Protein AF-A0A2E4QDT9-F1 (afdb_monomer)

pLDDT: mean 76.11, std 10.98, range [50.56, 88.88]

Structure (mmCIF, N/CA/C/O backbone):
data_AF-A0A2E4QDT9-F1
#
_entry.id   AF-A0A2E4QDT9-F1
#
loop_
_atom_site.group_PDB
_atom_site.id
_atom_site.type_symbol
_atom_site.label_atom_id
_atom_site.label_alt_id
_atom_site.label_comp_id
_atom_site.label_asym_id
_atom_site.label_entity_id
_atom_site.label_seq_id
_atom_site.pdbx_PDB_ins_code
_atom_site.Cartn_x
_atom_site.Cartn_y
_atom_site.Cartn_z
_atom_site.occupancy
_atom_site.B_iso_or_equiv
_atom_site.auth_seq_id
_atom_site.auth_comp_id
_atom_site.auth_asym_id
_atom_site.auth_atom_id
_atom_site.pdbx_PDB_model_num
ATOM 1 N N . MET A 1 1 ? -7.839 -0.005 -9.549 1.00 51.25 1 MET A N 1
ATOM 2 C CA . MET A 1 1 ? -8.931 -0.514 -8.698 1.00 51.25 1 MET A CA 1
ATOM 3 C C . MET A 1 1 ? -9.774 0.631 -8.186 1.00 51.25 1 MET A C 1
ATOM 5 O O . MET A 1 1 ? -9.223 1.637 -7.725 1.00 51.25 1 MET A O 1
ATOM 9 N N . GLN A 1 2 ? -11.088 0.492 -8.341 1.00 52.31 2 GLN A N 1
ATOM 10 C CA . GLN A 1 2 ? -12.067 1.430 -7.813 1.00 52.31 2 GLN A CA 1
ATOM 11 C C . GLN A 1 2 ? -12.167 1.249 -6.296 1.00 52.31 2 GLN A C 1
ATOM 13 O O . GLN A 1 2 ? -12.071 0.148 -5.769 1.00 52.31 2 GLN A O 1
ATOM 18 N N . THR A 1 3 ? -12.311 2.359 -5.584 1.00 58.34 3 THR A N 1
ATOM 19 C CA . THR A 1 3 ? -12.271 2.456 -4.118 1.00 58.34 3 THR A CA 1
ATOM 20 C C . THR A 1 3 ? -13.369 1.638 -3.421 1.00 58.34 3 THR A C 1
ATOM 22 O O . THR A 1 3 ? -13.243 1.343 -2.238 1.00 58.34 3 THR A O 1
ATOM 25 N N . LYS A 1 4 ? -14.426 1.260 -4.155 1.00 59.47 4 LYS A N 1
ATOM 26 C CA . LYS A 1 4 ? -15.590 0.516 -3.653 1.00 59.47 4 LYS A CA 1
ATOM 27 C C . LYS A 1 4 ? -15.251 -0.937 -3.295 1.00 59.47 4 LYS A C 1
ATOM 29 O O . LYS A 1 4 ? -15.473 -1.336 -2.161 1.00 59.47 4 LYS A O 1
ATOM 34 N N . GLU A 1 5 ? -14.568 -1.658 -4.185 1.00 61.06 5 GLU A N 1
ATOM 35 C CA . GLU A 1 5 ? -14.162 -3.064 -3.976 1.00 61.06 5 GLU A CA 1
ATOM 36 C C . GLU A 1 5 ? -13.192 -3.250 -2.799 1.00 61.06 5 GLU A C 1
ATOM 38 O O . GLU A 1 5 ? -13.060 -4.334 -2.241 1.00 61.06 5 GLU A O 1
ATOM 43 N N . ILE A 1 6 ? -12.462 -2.194 -2.425 1.00 62.09 6 ILE A N 1
ATOM 44 C CA . ILE A 1 6 ? -11.505 -2.233 -1.313 1.00 62.09 6 ILE A CA 1
ATOM 45 C C . ILE A 1 6 ? -12.235 -2.037 0.027 1.00 62.09 6 ILE A C 1
ATOM 47 O O . ILE A 1 6 ? -11.794 -2.560 1.044 1.00 62.09 6 ILE A O 1
ATOM 51 N N . ARG A 1 7 ? -13.373 -1.333 0.054 1.00 60.66 7 ARG A N 1
ATOM 52 C CA . ARG A 1 7 ? -14.147 -1.123 1.291 1.00 60.66 7 ARG A CA 1
ATOM 53 C C . ARG A 1 7 ? -14.921 -2.369 1.728 1.00 60.66 7 ARG A C 1
ATOM 55 O O . ARG A 1 7 ? -15.031 -2.609 2.931 1.00 60.66 7 ARG A O 1
ATOM 62 N N . GLU A 1 8 ? -15.377 -3.174 0.771 1.00 65.69 8 GLU A N 1
ATOM 63 C CA . GLU A 1 8 ? -16.102 -4.432 1.014 1.00 65.69 8 GLU A CA 1
ATOM 64 C C . GLU A 1 8 ? -15.214 -5.532 1.625 1.00 65.69 8 GLU A C 1
ATOM 66 O O . GLU A 1 8 ? -15.711 -6.401 2.335 1.00 65.69 8 GLU A O 1
ATOM 71 N N . LYS A 1 9 ? -13.890 -5.464 1.431 1.00 63.09 9 LYS A N 1
ATOM 72 C CA . LYS A 1 9 ? -12.934 -6.462 1.940 1.00 63.09 9 LYS A CA 1
ATOM 73 C C . LYS A 1 9 ? -12.702 -6.363 3.444 1.00 63.09 9 LYS A C 1
ATOM 75 O O . LYS A 1 9 ? -12.668 -5.271 4.022 1.00 63.09 9 LYS A O 1
ATOM 80 N N . THR A 1 10 ? -12.475 -7.503 4.090 1.00 73.88 10 THR A N 1
ATOM 81 C CA . THR A 1 10 ? -12.161 -7.560 5.528 1.00 73.88 10 THR A CA 1
ATOM 82 C C . THR A 1 10 ? -10.775 -6.972 5.835 1.00 73.88 10 THR A C 1
ATOM 84 O O . THR A 1 10 ? -9.910 -6.848 4.966 1.00 73.88 10 THR A O 1
ATOM 87 N N . ILE A 1 11 ? -10.524 -6.596 7.097 1.00 75.19 11 ILE A N 1
ATOM 88 C CA . ILE A 1 11 ? -9.233 -6.020 7.531 1.00 75.19 11 ILE A CA 1
ATOM 89 C C . ILE A 1 11 ? -8.061 -6.973 7.225 1.00 75.19 11 ILE A C 1
ATOM 91 O O . ILE A 1 11 ? -6.970 -6.525 6.859 1.00 75.19 11 ILE A O 1
ATOM 95 N N . ALA A 1 12 ? -8.282 -8.286 7.345 1.00 77.00 12 ALA A N 1
ATOM 96 C CA . ALA A 1 12 ? -7.291 -9.312 7.024 1.00 77.00 12 ALA A CA 1
ATOM 97 C C . ALA A 1 12 ? -6.956 -9.336 5.522 1.00 77.00 12 ALA A C 1
ATOM 99 O O . ALA A 1 12 ? -5.782 -9.305 5.147 1.00 77.00 12 ALA A O 1
ATOM 100 N N . GLU A 1 13 ? -7.972 -9.289 4.660 1.00 77.12 13 GLU A N 1
ATOM 101 C CA . GLU A 1 13 ? -7.806 -9.238 3.204 1.00 77.12 13 GLU A CA 1
ATOM 102 C C . GLU A 1 13 ? -7.126 -7.948 2.738 1.00 77.12 13 GLU A C 1
ATOM 104 O O . GLU A 1 13 ? -6.315 -7.977 1.815 1.00 77.12 13 GLU A O 1
ATOM 109 N N . LEU A 1 14 ? -7.385 -6.817 3.402 1.00 79.06 14 LEU A N 1
ATOM 110 C CA . LEU A 1 14 ? -6.702 -5.552 3.116 1.00 79.06 14 LEU A CA 1
ATOM 111 C C . LEU A 1 14 ? -5.204 -5.616 3.417 1.00 79.06 14 LEU A C 1
ATOM 113 O O . LEU A 1 14 ? -4.392 -5.091 2.649 1.00 79.06 14 LEU A O 1
ATOM 117 N N . LYS A 1 15 ? -4.816 -6.288 4.506 1.00 81.31 15 LYS A N 1
ATOM 118 C CA . LYS A 1 15 ? -3.402 -6.522 4.832 1.00 81.31 15 LYS A CA 1
ATOM 119 C C . LYS A 1 15 ? -2.744 -7.464 3.824 1.00 81.31 15 LYS A C 1
ATOM 121 O O . LYS A 1 15 ? -1.641 -7.165 3.366 1.00 81.31 15 LYS A O 1
ATOM 126 N N . ALA A 1 16 ? -3.422 -8.545 3.438 1.00 85.38 16 ALA A N 1
ATOM 127 C CA . ALA A 1 16 ? -2.931 -9.467 2.413 1.00 85.38 16 ALA A CA 1
ATOM 128 C C . ALA A 1 16 ? -2.755 -8.756 1.061 1.00 85.38 16 ALA A C 1
ATOM 130 O O . ALA A 1 16 ? -1.701 -8.836 0.434 1.00 85.38 16 ALA A O 1
ATOM 131 N N . TYR A 1 17 ? -3.740 -7.953 0.662 1.00 83.00 17 TYR A N 1
ATOM 132 C CA . TYR A 1 17 ? -3.692 -7.178 -0.571 1.00 83.00 17 TYR A CA 1
ATOM 133 C C . TYR A 1 17 ? -2.568 -6.130 -0.564 1.00 83.00 17 TYR A C 1
ATOM 135 O O . TYR A 1 17 ? -1.881 -5.938 -1.566 1.00 83.00 17 TYR A O 1
ATOM 143 N N . LYS A 1 18 ? -2.301 -5.492 0.583 1.00 85.31 18 LYS A N 1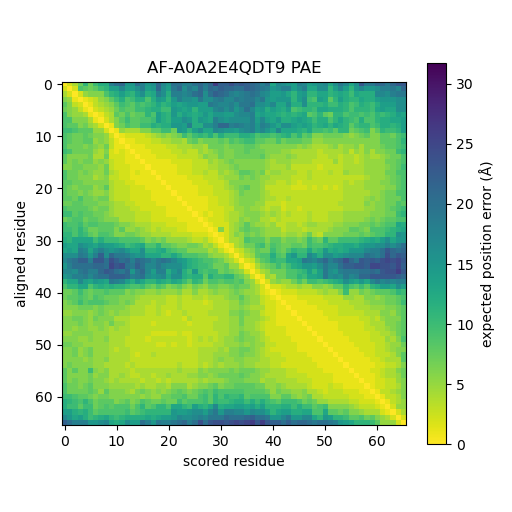
ATOM 144 C CA . LYS A 1 18 ? -1.138 -4.607 0.750 1.00 85.31 18 LYS A CA 1
ATOM 145 C C . LYS A 1 18 ? 0.188 -5.344 0.534 1.00 85.31 18 LYS A C 1
ATOM 147 O O . LYS A 1 18 ? 1.096 -4.773 -0.071 1.00 85.31 18 LYS A O 1
ATOM 152 N N . ALA A 1 19 ? 0.309 -6.580 1.019 1.00 87.38 19 ALA A N 1
ATOM 153 C CA . ALA A 1 19 ? 1.507 -7.391 0.820 1.00 87.38 19 ALA A CA 1
ATOM 154 C C . ALA A 1 19 ? 1.710 -7.743 -0.664 1.00 87.38 19 ALA A C 1
ATOM 156 O O . ALA A 1 19 ? 2.821 -7.608 -1.175 1.00 87.38 19 ALA A O 1
ATOM 157 N N . GLU A 1 20 ? 0.640 -8.097 -1.376 1.00 88.38 20 GLU A N 1
ATOM 158 C CA . GLU A 1 20 ? 0.689 -8.347 -2.823 1.00 88.38 20 GLU A CA 1
ATOM 159 C C . GLU A 1 20 ? 1.101 -7.095 -3.614 1.00 88.38 20 GLU A C 1
ATOM 161 O O . GLU A 1 20 ? 2.032 -7.147 -4.418 1.00 88.38 20 GLU A O 1
ATOM 166 N N . LEU A 1 21 ? 0.532 -5.925 -3.302 1.00 86.75 21 LEU A N 1
ATOM 167 C CA . LEU A 1 21 ? 0.941 -4.657 -3.926 1.00 86.75 21 LEU A CA 1
ATOM 168 C C . LEU A 1 21 ? 2.423 -4.322 -3.682 1.00 86.75 21 LEU A C 1
ATOM 170 O O . L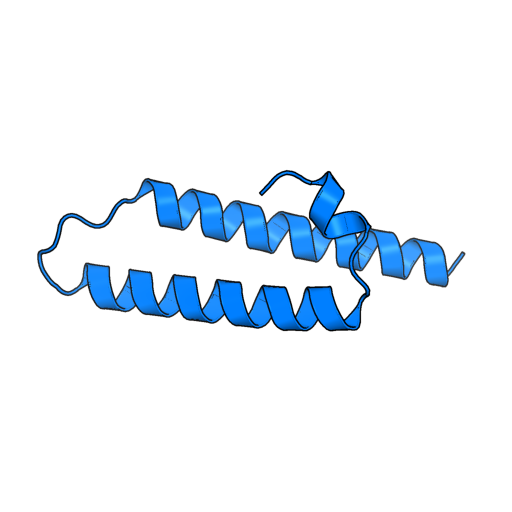EU A 1 21 ? 3.089 -3.737 -4.542 1.00 86.75 21 LEU A O 1
ATOM 174 N N . ALA A 1 22 ? 2.962 -4.675 -2.511 1.00 85.94 22 ALA A N 1
ATOM 175 C CA . ALA A 1 22 ? 4.375 -4.478 -2.202 1.00 85.94 22 ALA A CA 1
ATOM 176 C C . ALA A 1 22 ? 5.279 -5.411 -3.028 1.00 85.94 22 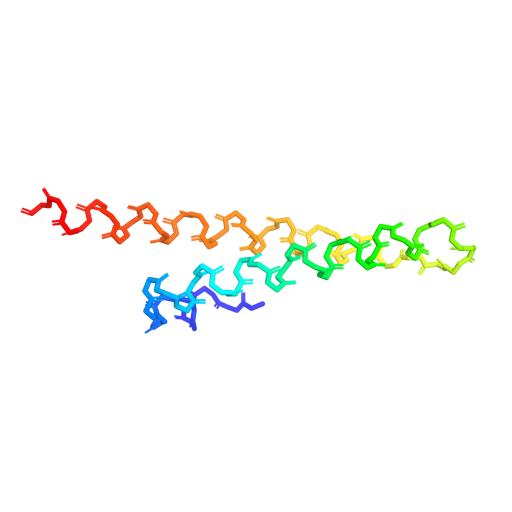ALA A C 1
ATOM 178 O O . ALA A 1 22 ? 6.318 -4.960 -3.522 1.00 85.94 22 ALA A O 1
ATOM 179 N N . LYS A 1 23 ? 4.867 -6.670 -3.238 1.00 88.19 23 LYS A N 1
ATOM 180 C CA . LYS A 1 23 ? 5.556 -7.613 -4.134 1.00 88.19 23 LYS A CA 1
ATOM 181 C C . LYS A 1 23 ? 5.539 -7.119 -5.577 1.00 88.19 23 LYS A C 1
ATOM 183 O O . LYS A 1 23 ? 6.586 -7.100 -6.218 1.00 88.19 23 LYS A O 1
ATOM 188 N N . GLU A 1 24 ? 4.396 -6.645 -6.072 1.00 86.19 24 GLU A N 1
ATOM 189 C CA . GLU A 1 24 ? 4.286 -6.076 -7.422 1.00 86.19 24 GLU A CA 1
ATOM 190 C C . GLU A 1 24 ? 5.186 -4.850 -7.606 1.00 86.19 24 GLU A C 1
ATOM 192 O O . GLU A 1 24 ? 5.841 -4.704 -8.640 1.00 86.19 24 GLU A O 1
ATOM 197 N N . ARG A 1 25 ? 5.283 -3.990 -6.583 1.00 84.56 25 ARG A N 1
ATOM 198 C CA . ARG A 1 25 ? 6.211 -2.852 -6.588 1.00 84.56 25 ARG A CA 1
ATOM 199 C C . ARG A 1 25 ? 7.665 -3.311 -6.655 1.00 84.56 25 ARG A C 1
ATOM 201 O O . ARG A 1 25 ? 8.444 -2.710 -7.388 1.00 84.56 25 ARG A O 1
ATOM 208 N N . CYS A 1 26 ? 8.027 -4.344 -5.895 1.00 83.69 26 CYS A N 1
ATOM 209 C CA . CYS A 1 26 ? 9.373 -4.917 -5.910 1.00 83.69 26 CYS A CA 1
ATOM 210 C C . CYS A 1 26 ? 9.702 -5.514 -7.285 1.00 83.69 26 CYS A C 1
ATOM 212 O O . CYS A 1 26 ? 10.733 -5.188 -7.863 1.00 83.69 26 CYS A O 1
ATOM 214 N N . ARG A 1 27 ? 8.772 -6.285 -7.863 1.00 84.06 27 ARG A N 1
ATOM 215 C CA . ARG A 1 27 ? 8.893 -6.851 -9.211 1.00 84.06 27 ARG A CA 1
ATOM 216 C C . ARG A 1 27 ? 9.091 -5.769 -10.272 1.00 84.06 27 ARG A C 1
ATOM 218 O O . ARG A 1 27 ? 9.952 -5.919 -11.129 1.00 84.06 27 ARG A O 1
ATOM 225 N N . LEU A 1 28 ? 8.332 -4.674 -10.198 1.00 81.56 28 LEU A N 1
ATOM 226 C CA . LEU A 1 28 ? 8.516 -3.541 -11.107 1.00 81.56 28 LEU A CA 1
ATOM 227 C C . LEU A 1 28 ? 9.838 -2.803 -10.870 1.00 81.56 28 LEU A C 1
ATOM 229 O O . LEU A 1 28 ? 10.429 -2.316 -11.823 1.00 81.56 28 LEU A O 1
ATOM 233 N N . GLY A 1 29 ? 10.307 -2.715 -9.622 1.00 79.81 29 GLY A N 1
ATOM 234 C CA . GLY A 1 29 ? 11.626 -2.168 -9.287 1.00 79.81 29 GLY A CA 1
ATOM 235 C C . GLY A 1 29 ? 12.755 -2.986 -9.903 1.00 79.81 29 GLY A C 1
ATOM 236 O O . GLY A 1 29 ? 13.626 -2.425 -10.555 1.00 79.81 29 GLY A O 1
ATOM 237 N N . LEU A 1 30 ? 12.684 -4.310 -9.779 1.00 79.12 30 LEU A N 1
ATOM 238 C CA . LEU A 1 30 ? 13.624 -5.241 -10.405 1.00 79.12 30 LEU A CA 1
ATOM 239 C C . LEU A 1 30 ? 13.560 -5.190 -11.940 1.00 79.12 30 LEU A C 1
ATOM 241 O O . LEU A 1 30 ? 14.582 -5.339 -12.598 1.00 79.12 30 LEU A O 1
ATOM 245 N N . SER A 1 31 ? 12.390 -4.928 -12.534 1.00 71.25 31 SER A N 1
ATOM 246 C CA . SER A 1 31 ? 12.295 -4.734 -13.986 1.00 71.25 31 SER A CA 1
ATOM 247 C C . SER A 1 31 ? 12.814 -3.374 -14.459 1.00 71.25 31 SER A C 1
ATOM 249 O O . SER A 1 31 ? 13.046 -3.239 -15.645 1.00 71.25 31 SER A O 1
ATOM 251 N N . MET A 1 32 ? 12.989 -2.372 -13.579 1.00 67.19 32 MET A N 1
ATOM 252 C CA . MET A 1 32 ? 13.600 -1.073 -13.943 1.00 67.19 32 MET A CA 1
ATOM 253 C C . MET A 1 32 ? 15.093 -1.182 -14.213 1.00 67.19 32 MET A C 1
ATOM 255 O O . MET A 1 32 ? 15.623 -0.356 -14.944 1.00 67.19 32 MET A O 1
ATOM 259 N N . SER A 1 33 ? 15.772 -2.151 -13.596 1.00 64.56 33 SER A N 1
ATOM 260 C CA . SER A 1 33 ? 17.203 -2.367 -13.815 1.00 64.56 33 SER A CA 1
ATOM 261 C C . SER A 1 33 ? 17.500 -3.181 -15.072 1.00 64.56 33 SER A C 1
ATOM 263 O O . SER A 1 33 ? 18.634 -3.178 -15.531 1.00 64.56 33 SER A O 1
ATOM 265 N N . SER A 1 34 ? 16.510 -3.892 -15.618 1.00 67.19 34 SER A N 1
ATOM 266 C CA . SER A 1 34 ? 16.585 -4.438 -16.976 1.00 67.19 34 SER A CA 1
ATOM 267 C C . SER A 1 34 ? 16.085 -3.362 -17.937 1.00 67.19 34 SER A C 1
ATOM 269 O O . SER A 1 34 ? 15.058 -2.760 -17.656 1.00 67.19 34 SER A O 1
ATOM 271 N N . ASP A 1 35 ? 16.773 -3.120 -19.053 1.00 59.12 35 ASP A N 1
ATOM 272 C CA . ASP A 1 35 ? 16.484 -2.100 -20.089 1.00 59.12 35 ASP A CA 1
ATOM 273 C C .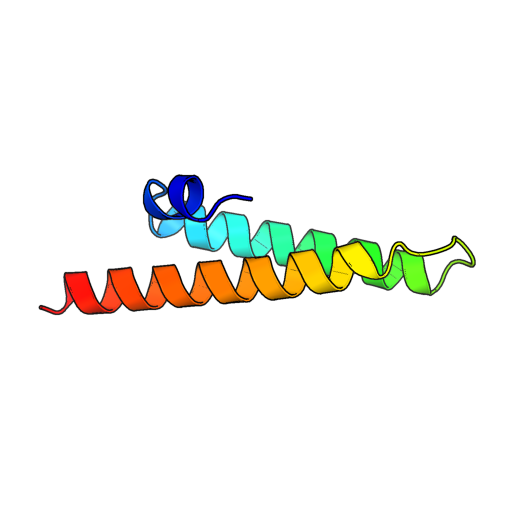 ASP A 1 35 ? 15.112 -2.22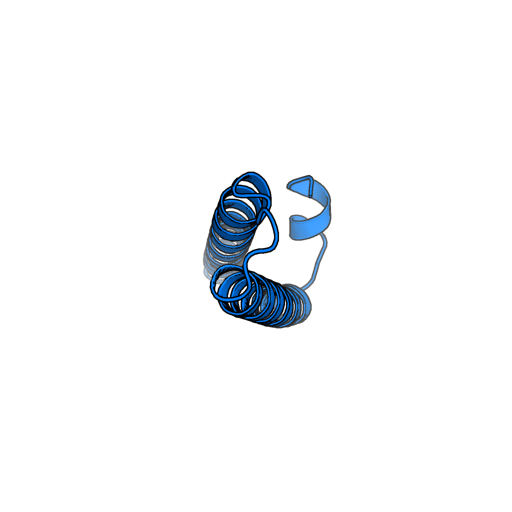8 -20.803 1.00 59.12 35 ASP A C 1
ATOM 275 O O . ASP A 1 35 ? 14.898 -1.773 -21.929 1.00 59.12 35 ASP A O 1
ATOM 279 N N . GLU A 1 36 ? 14.128 -2.853 -20.170 1.00 60.94 36 GLU A N 1
ATOM 280 C CA . GLU A 1 36 ? 12.766 -2.916 -20.648 1.00 60.94 36 GLU A CA 1
ATOM 281 C C . GLU A 1 36 ? 12.028 -1.648 -20.213 1.00 60.94 36 GLU A C 1
ATOM 283 O O . GLU A 1 36 ? 12.019 -1.299 -19.037 1.00 60.94 36 GLU A O 1
ATOM 288 N N . LYS A 1 37 ? 11.404 -0.938 -21.166 1.00 63.94 37 LYS A N 1
ATOM 289 C CA . LYS A 1 37 ? 10.626 0.297 -20.951 1.00 63.94 37 LYS A CA 1
ATOM 290 C C . LYS A 1 37 ? 9.607 0.116 -19.829 1.00 63.94 37 LYS A C 1
ATOM 292 O O . LYS A 1 37 ? 8.449 -0.255 -20.057 1.00 63.94 37 LYS A O 1
ATOM 297 N N . VAL A 1 38 ? 10.023 0.392 -18.602 1.00 63.69 38 VAL A N 1
ATOM 298 C CA . VAL A 1 38 ? 9.158 0.174 -17.463 1.00 63.69 38 VAL A CA 1
ATOM 299 C C . VAL A 1 38 ? 8.045 1.188 -17.523 1.00 63.69 38 VAL A C 1
ATOM 301 O O . VAL A 1 38 ? 8.243 2.394 -17.649 1.00 63.69 38 VAL A O 1
ATOM 304 N N . LYS A 1 39 ? 6.825 0.668 -17.461 1.00 70.62 39 LYS A N 1
ATOM 305 C CA . LYS A 1 39 ? 5.607 1.464 -17.512 1.00 70.62 39 LYS A CA 1
ATOM 306 C C . LYS A 1 39 ? 5.542 2.309 -16.233 1.00 70.62 39 LYS A C 1
ATOM 308 O O . LYS A 1 39 ? 4.925 1.877 -15.263 1.00 70.62 39 LYS A O 1
ATOM 313 N N . SER A 1 40 ? 6.147 3.501 -16.225 1.00 74.44 40 SER A N 1
ATOM 314 C CA . SER A 1 40 ? 6.235 4.422 -15.073 1.00 74.44 40 SER A CA 1
ATOM 315 C C . SER A 1 40 ? 4.873 4.720 -14.439 1.00 74.44 40 SER A C 1
ATOM 317 O O . SER A 1 40 ? 4.747 4.818 -13.221 1.00 74.44 40 SER A O 1
ATOM 319 N N . HIS A 1 41 ? 3.815 4.740 -15.256 1.00 80.75 41 HIS A N 1
ATOM 320 C CA . HIS A 1 41 ? 2.416 4.755 -14.822 1.00 80.75 41 HIS A CA 1
ATOM 321 C C . HIS A 1 41 ? 2.128 3.723 -13.715 1.00 80.75 41 HIS A C 1
ATOM 323 O O . HIS A 1 41 ? 1.425 4.024 -12.751 1.00 80.75 41 HIS A O 1
ATOM 329 N N . LYS A 1 42 ? 2.630 2.484 -13.848 1.00 81.56 42 LYS A N 1
ATOM 330 C CA . LYS A 1 42 ? 2.309 1.376 -12.937 1.00 81.56 42 LYS A CA 1
ATOM 331 C C . LYS A 1 42 ? 2.842 1.638 -11.532 1.00 81.56 42 LYS A C 1
ATOM 333 O O . LYS A 1 42 ? 2.142 1.339 -10.571 1.00 81.56 42 LYS A O 1
ATOM 338 N N . PHE A 1 43 ? 4.001 2.283 -11.395 1.00 82.06 43 PHE A N 1
ATOM 339 C CA . PHE A 1 43 ? 4.497 2.718 -10.088 1.00 82.06 43 PHE A CA 1
ATOM 340 C C . PHE A 1 43 ? 3.556 3.712 -9.420 1.00 82.06 43 PHE A C 1
ATOM 342 O O . PHE A 1 43 ? 3.230 3.563 -8.241 1.00 82.06 43 PHE A O 1
ATOM 349 N N . THR A 1 44 ? 3.090 4.711 -10.168 1.00 84.19 44 THR A N 1
ATOM 350 C CA . THR A 1 44 ? 2.166 5.721 -9.641 1.00 84.19 44 THR A CA 1
ATOM 351 C C . THR A 1 44 ? 0.830 5.092 -9.248 1.00 84.19 44 THR A C 1
ATOM 353 O O . THR A 1 44 ? 0.282 5.423 -8.196 1.00 84.19 44 THR A O 1
ATOM 356 N N . VAL A 1 45 ? 0.325 4.139 -10.038 1.00 86.12 45 VAL A N 1
ATOM 357 C CA . VAL A 1 45 ? -0.897 3.386 -9.717 1.00 86.12 45 VAL A CA 1
ATOM 358 C C . VAL A 1 45 ? -0.723 2.546 -8.450 1.00 86.12 45 VAL A C 1
ATOM 360 O O . VAL A 1 45 ? -1.582 2.614 -7.573 1.00 86.12 45 VAL A O 1
ATOM 363 N N . LEU A 1 46 ? 0.394 1.829 -8.299 1.00 84.38 46 LEU A N 1
ATOM 364 C CA . LEU A 1 46 ? 0.678 1.031 -7.101 1.00 84.38 46 LEU A CA 1
ATOM 365 C C . LEU A 1 46 ? 0.816 1.890 -5.843 1.00 84.38 46 LEU A C 1
ATOM 367 O O . LEU A 1 46 ? 0.234 1.563 -4.812 1.00 84.38 46 LEU A O 1
ATOM 371 N N . ARG A 1 47 ? 1.529 3.022 -5.919 1.00 84.88 47 ARG A N 1
ATOM 372 C CA . ARG A 1 47 ? 1.650 3.960 -4.787 1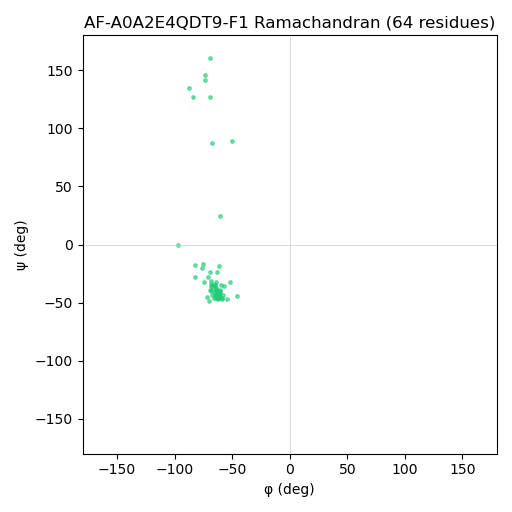.00 84.88 47 ARG A CA 1
ATOM 373 C C . ARG A 1 47 ? 0.282 4.476 -4.346 1.00 84.88 47 ARG A C 1
ATOM 375 O O . ARG A 1 47 ? -0.025 4.448 -3.156 1.00 84.88 47 ARG A O 1
ATOM 382 N N . LYS A 1 48 ? -0.561 4.889 -5.300 1.00 87.44 48 LYS A N 1
ATOM 383 C CA . LYS A 1 48 ? -1.933 5.340 -5.021 1.00 87.44 48 LYS A CA 1
ATOM 384 C C . LYS A 1 48 ? -2.801 4.215 -4.448 1.00 87.44 48 LYS A C 1
ATOM 386 O O . LYS A 1 48 ? -3.599 4.472 -3.553 1.00 87.44 48 LYS A O 1
ATOM 391 N N . ALA A 1 49 ? -2.641 2.981 -4.925 1.00 85.25 49 ALA A N 1
ATOM 392 C CA . ALA A 1 49 ? -3.360 1.826 -4.396 1.00 85.25 49 ALA A CA 1
ATOM 393 C C . ALA A 1 49 ? -2.979 1.535 -2.934 1.00 85.25 49 ALA A C 1
ATOM 395 O O . ALA A 1 49 ? -3.869 1.393 -2.100 1.00 85.25 49 ALA A O 1
ATOM 396 N N . ILE A 1 50 ? -1.682 1.538 -2.602 1.00 86.62 50 ILE A N 1
ATOM 397 C CA . ILE A 1 50 ? -1.196 1.345 -1.225 1.00 86.62 50 ILE A CA 1
ATOM 398 C C . ILE A 1 50 ? -1.714 2.453 -0.300 1.00 86.62 50 ILE A C 1
ATOM 400 O O . ILE A 1 50 ? -2.176 2.162 0.802 1.00 86.62 50 ILE A O 1
ATOM 404 N N . ALA A 1 51 ? -1.671 3.713 -0.749 1.00 86.81 51 ALA A N 1
ATOM 405 C CA . ALA A 1 51 ? -2.182 4.841 0.026 1.00 86.81 51 ALA A CA 1
ATOM 406 C C . ALA A 1 51 ? -3.674 4.669 0.352 1.00 86.81 51 ALA A C 1
ATOM 408 O O . ALA A 1 51 ? -4.052 4.763 1.513 1.00 86.81 51 ALA A O 1
ATOM 409 N N . ARG A 1 52 ? -4.498 4.307 -0.641 1.00 85.00 52 ARG A N 1
ATOM 410 C CA . ARG A 1 52 ? -5.936 4.053 -0.445 1.00 85.00 52 ARG A CA 1
ATOM 411 C C . ARG A 1 52 ? -6.210 2.917 0.537 1.00 85.00 52 ARG A C 1
ATOM 413 O O . ARG A 1 52 ? -7.101 3.045 1.367 1.00 85.00 52 ARG A O 1
ATOM 420 N N . VAL A 1 53 ? -5.450 1.823 0.463 1.00 85.50 53 VAL A N 1
ATOM 421 C CA . VAL A 1 53 ? -5.580 0.706 1.414 1.00 85.50 53 VAL A CA 1
ATOM 422 C C . VAL A 1 53 ? -5.250 1.163 2.834 1.00 85.50 53 VAL A C 1
ATOM 424 O O . VAL A 1 53 ? -5.967 0.807 3.762 1.00 85.50 53 VAL A O 1
ATOM 427 N N . ASN A 1 54 ? -4.208 1.980 3.015 1.00 86.19 54 ASN A N 1
ATOM 428 C CA . ASN A 1 54 ? -3.885 2.535 4.329 1.00 86.19 54 ASN A CA 1
ATOM 429 C C . ASN A 1 54 ? -5.000 3.459 4.846 1.00 86.19 54 ASN A C 1
ATOM 431 O O . ASN A 1 54 ? -5.357 3.329 6.009 1.00 86.19 54 ASN A O 1
ATOM 435 N N . THR A 1 55 ? -5.579 4.318 3.99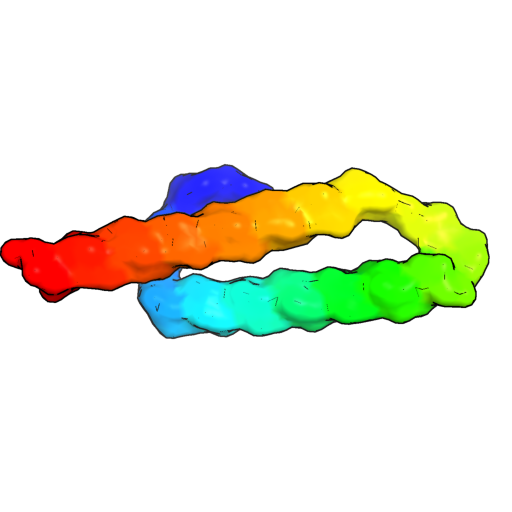7 1.00 88.88 55 THR A N 1
ATOM 436 C CA . THR A 1 55 ? -6.708 5.189 4.375 1.00 88.88 55 THR A CA 1
ATOM 437 C C . THR A 1 55 ? -7.940 4.384 4.789 1.00 88.88 55 THR A C 1
ATOM 439 O O . THR A 1 55 ? -8.561 4.681 5.797 1.00 88.88 55 THR A O 1
ATOM 442 N N . ILE A 1 56 ? -8.280 3.315 4.066 1.00 84.81 56 ILE A N 1
ATOM 443 C CA . ILE A 1 56 ? -9.424 2.464 4.434 1.00 84.81 56 ILE A CA 1
ATOM 444 C C . ILE A 1 56 ? -9.136 1.692 5.729 1.00 84.81 56 ILE A C 1
ATOM 446 O O . ILE A 1 56 ? -10.029 1.495 6.545 1.00 84.81 56 ILE A O 1
ATOM 450 N N . LEU A 1 57 ? -7.889 1.267 5.952 1.00 84.50 57 LEU A N 1
ATOM 451 C CA . LEU A 1 57 ? -7.486 0.645 7.215 1.00 84.50 57 LEU A CA 1
ATOM 452 C C . LEU A 1 57 ? -7.570 1.617 8.397 1.00 84.50 57 LEU A C 1
ATOM 454 O O . LEU A 1 57 ? -7.884 1.170 9.495 1.00 84.50 57 LEU A O 1
ATOM 458 N N . THR A 1 58 ? -7.274 2.905 8.203 1.00 86.12 58 THR A N 1
ATOM 459 C CA . THR A 1 58 ? -7.467 3.922 9.247 1.00 86.12 58 THR A CA 1
ATOM 460 C C . THR A 1 58 ? -8.948 4.214 9.459 1.00 86.12 58 THR A C 1
ATOM 462 O O . THR A 1 58 ? -9.377 4.150 10.601 1.00 86.12 58 THR A O 1
ATOM 465 N N . GLU A 1 59 ? -9.739 4.380 8.389 1.00 85.50 59 GLU A N 1
ATOM 466 C CA . GLU A 1 59 ? -11.204 4.551 8.466 1.00 85.50 59 GLU A CA 1
ATOM 467 C C . GLU A 1 59 ? -11.858 3.399 9.253 1.00 85.50 59 GLU A C 1
ATOM 469 O O . GLU A 1 59 ? -12.639 3.642 10.166 1.00 85.50 59 GLU A O 1
ATOM 474 N N . LYS A 1 60 ? -11.497 2.138 8.958 1.00 79.38 60 LYS A N 1
ATOM 475 C CA . LYS A 1 60 ? -12.033 0.963 9.672 1.00 79.38 60 LYS A CA 1
ATOM 476 C C . LYS A 1 60 ? -11.583 0.881 11.130 1.00 79.38 60 LYS A C 1
ATOM 478 O O . LYS A 1 60 ? -12.341 0.449 11.985 1.00 79.38 60 LYS A O 1
ATOM 483 N N . LYS A 1 61 ? -10.347 1.285 11.430 1.00 79.12 61 LYS A N 1
ATOM 484 C CA . LYS A 1 61 ? -9.875 1.349 12.820 1.00 79.12 61 LYS A CA 1
ATOM 485 C C . LYS A 1 61 ? -10.588 2.443 13.603 1.00 79.12 61 LYS A C 1
ATOM 487 O O . LYS A 1 61 ? -10.872 2.242 14.771 1.00 79.12 61 LYS A O 1
ATOM 492 N N . GLU A 1 62 ? -10.833 3.596 12.996 1.00 76.62 62 GLU A N 1
ATOM 493 C CA . GLU A 1 62 ? -11.562 4.689 13.640 1.00 76.62 62 GLU A CA 1
ATOM 494 C C . GLU A 1 62 ? -13.029 4.315 13.868 1.00 76.62 62 GLU A C 1
ATOM 496 O O . GLU A 1 62 ? -13.543 4.600 14.942 1.00 76.62 62 GLU A O 1
ATOM 501 N N . SER A 1 63 ? -13.669 3.597 12.934 1.00 70.94 63 SER A N 1
ATOM 502 C CA . SER A 1 63 ? -15.036 3.092 13.130 1.00 70.94 63 SER A CA 1
ATOM 503 C C . SER A 1 63 ? -15.152 1.997 14.192 1.00 70.94 63 SER A C 1
ATOM 505 O O . SER A 1 63 ? -16.191 1.905 14.824 1.00 70.94 63 SER A O 1
ATOM 507 N N . ASP A 1 64 ? -14.121 1.166 14.382 1.00 63.75 64 ASP A N 1
ATOM 508 C CA . ASP A 1 64 ? -14.110 0.131 15.432 1.00 63.75 64 ASP A CA 1
ATOM 509 C C . ASP A 1 64 ? -13.845 0.712 16.839 1.00 63.75 64 ASP A C 1
ATOM 511 O O . ASP A 1 64 ? -14.127 0.054 17.836 1.00 63.75 64 ASP A O 1
ATOM 515 N N . ASN A 1 65 ? -13.259 1.914 16.933 1.00 56.84 65 ASN A N 1
ATOM 516 C CA . ASN A 1 65 ? -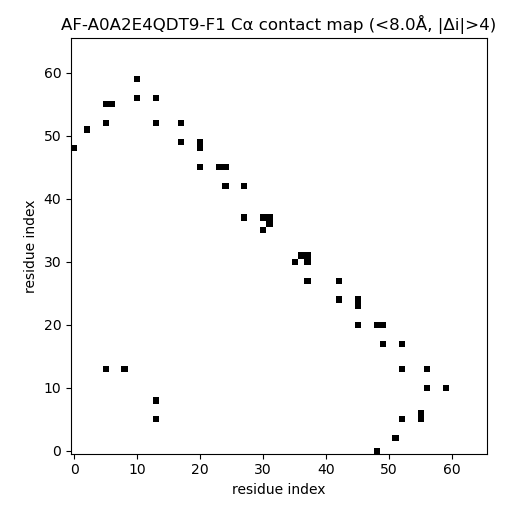12.950 2.587 18.204 1.00 56.84 65 ASN A CA 1
ATOM 517 C C . ASN A 1 65 ? -14.019 3.617 18.629 1.00 56.84 65 ASN A C 1
ATOM 519 O O . ASN A 1 65 ? -13.834 4.271 19.659 1.00 56.84 65 ASN A O 1
ATOM 523 N N . ALA A 1 66 ? -15.080 3.795 17.836 1.00 50.56 66 ALA A N 1
ATOM 524 C CA . ALA A 1 66 ? -16.207 4.697 18.091 1.00 50.56 66 ALA A CA 1
ATOM 525 C C . ALA A 1 66 ? -17.436 3.909 18.561 1.00 50.56 66 ALA A C 1
ATOM 527 O O . ALA A 1 66 ? -18.147 4.429 19.450 1.00 50.56 66 ALA A O 1
#

Radius of gyration: 14.11 Å; Cα contacts (8 Å, |Δi|>4): 25; chains: 1; bounding box: 33×15×39 Å

Nearest PDB structures (foldseek):
  7pjs-assembly1_Y  TM=9.264E-01  e=6.239E-03  Escherichia coli
  8onz-assembly1_Lh  TM=8.845E-01  e=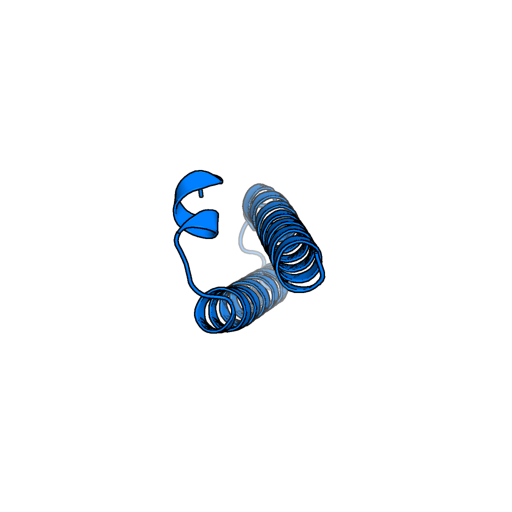1.336E-02  Thermochaetoides thermophila DSM 1495
  7p48-assembly1_W  TM=9.196E-01  e=2.862E-02  Staphylococcus aureus
  8brm-assembly1_Li  TM=8.973E-01  e=3.249E-02  Giardia lamblia ATCC 50803
  3jbn-assembly1_A3  TM=8.962E-01  e=4.189E-02  Plasmodium falciparum 3D7

Secondary structure (DSSP, 8-state):
--HHHHHSS-HHHHHHHHHHHHHHHHHHHHHHTTTS---HHHHHHHHHHHHHHHHHHHHHHHHHT-

Foldseek 3Di:
DDLVVLLPDDLVVLVVVLVVLVVVLVVLVVVVVPPDPRPVVSNVVSVVSNVSSVVSNVVVVVVVVD

Mean predicted aligned error: 7.42 Å

Solvent-accessible surface area (backbone atoms only — not comparable to full-atom values): 3925 Å² total; per-residue (Å²): 134,67,74,64,73,62,67,77,48,52,76,67,55,51,54,53,51,49,51,52,52,50,50,53,51,49,54,52,54,62,40,58,77,41,97,54,87,60,63,65,67,55,57,56,51,48,53,53,50,50,51,51,52,52,52,52,53,48,54,53,52,53,63,75,75,107

Sequence (66 aa):
MQTKEIREKTIAELKAYKAELAKERCRLGLSMSSDEKVKSHKFTVLRKAIARVNTILTEKKESDNA